Protein AF-C1IS34-F1 (afdb_monomer_lite)

Radius of gyration: 47.12 Å; chains: 1; bounding box: 90×65×128 Å

pLDDT: mean 82.35, std 13.45, range [50.94, 97.5]

Secondary structure (DSSP, 8-state):
-HHHHHHHHHHHHHHHHHHHHHHHHHHHHSS-SSPPPGGG-S---GGGTSPPPPPPPPPPPPPPPPPPPPPPPPPPPPPPPPP---SS--S---PPPPPPPPPPPPPPPPPPPPPPPPPPPPPPPPPPPPPPPPPTTTTT---TTS-GGG-GGG--

Foldseek 3Di:
DVVVVVVVVVVVVVVVVVVVVVVQVCQQPVAAPDRFDPVCPPHPDNVRRDPDPPDDDDDDDDDDDDDDDDDDDDDDDDDDDDDDDDDPDDPDPPDPDDDDDDDDDDDDDDDDDDDDDDDDDDDDDDDDDDDDDWDPCQDPPPDPPTDPVSHPVPPD

Sequence (156 aa):
MAMKLVLACFVLSIACTNAKTLHDTIKRQAGCAAPCPAVCAPACQPICCVPAPPPPPPPPPPPPPPPPPPPPPPPPPPPPQQPLPGNPGPPGRPGPAGPPGPPGPPGPPGPAGPPGQAGPGGPPGQPAPAPAPCPPICPTQCVASCPIYCCPAKKK

InterPro domains:
  IPR008160 Collagen triple helix repeat [PF01391] (85-127)
  IPR037186 Minicollagen I, C-terminal domain [SSF103589] (133-156)

Structure (mmCIF, N/CA/C/O backbone):
data_AF-C1IS34-F1
#
_entry.id   AF-C1IS34-F1
#
loop_
_atom_site.group_PDB
_atom_site.id
_atom_site.type_symbol
_atom_site.label_atom_id
_atom_site.label_alt_id
_atom_site.label_comp_id
_atom_site.label_asym_id
_atom_site.label_entity_id
_atom_site.label_seq_id
_atom_site.pdbx_PDB_ins_code
_atom_site.Cartn_x
_atom_site.Cartn_y
_atom_site.Cartn_z
_atom_site.occupancy
_atom_site.B_iso_or_equiv
_atom_site.auth_seq_id
_atom_site.auth_comp_id
_atom_site.auth_asym_id
_atom_site.auth_atom_id
_atom_site.pdbx_PDB_model_num
ATOM 1 N N . MET A 1 1 ? 43.308 -35.218 -51.237 1.00 72.62 1 MET A N 1
ATOM 2 C CA . MET A 1 1 ? 42.624 -33.906 -51.119 1.00 72.62 1 MET A CA 1
ATOM 3 C C . MET A 1 1 ? 41.252 -33.998 -50.444 1.00 72.62 1 MET A C 1
ATOM 5 O O . MET A 1 1 ? 40.950 -33.118 -49.651 1.00 72.62 1 MET A O 1
ATOM 9 N N . ALA A 1 2 ? 40.472 -35.070 -50.647 1.00 82.00 2 ALA A N 1
ATOM 10 C CA . ALA A 1 2 ? 39.142 -35.245 -50.043 1.00 82.00 2 ALA A CA 1
ATOM 11 C C . ALA A 1 2 ? 39.096 -35.137 -48.499 1.00 82.00 2 ALA A C 1
ATOM 13 O O . ALA A 1 2 ? 38.261 -34.417 -47.968 1.00 82.00 2 ALA A O 1
ATOM 14 N N . MET A 1 3 ? 40.031 -35.754 -47.763 1.00 84.88 3 MET A N 1
ATOM 15 C CA . MET A 1 3 ? 40.024 -35.715 -46.286 1.00 84.88 3 MET A CA 1
ATOM 16 C C . MET A 1 3 ? 40.244 -34.307 -45.698 1.00 84.88 3 MET A C 1
ATOM 18 O O . MET A 1 3 ? 39.663 -33.964 -44.674 1.00 84.88 3 MET A O 1
ATOM 22 N N . LYS A 1 4 ? 41.031 -33.459 -46.375 1.00 88.69 4 LYS A N 1
ATOM 23 C CA . LYS A 1 4 ? 41.244 -32.055 -45.980 1.00 88.69 4 LYS A CA 1
ATOM 24 C C . LYS A 1 4 ? 39.986 -31.208 -46.210 1.00 88.69 4 LYS A C 1
ATOM 26 O O . LYS A 1 4 ? 39.693 -30.336 -45.401 1.00 88.69 4 LYS A O 1
ATOM 31 N N . LEU A 1 5 ? 39.229 -31.502 -47.272 1.00 90.06 5 LEU A N 1
ATOM 32 C CA . LEU A 1 5 ? 37.948 -30.855 -47.566 1.00 90.06 5 LEU A CA 1
ATOM 33 C C . LEU A 1 5 ? 36.889 -31.216 -46.510 1.00 90.06 5 LEU A C 1
ATOM 35 O O . LEU A 1 5 ? 36.211 -30.336 -45.994 1.00 90.06 5 LEU A O 1
ATOM 39 N N . VAL A 1 6 ? 36.805 -32.498 -46.133 1.00 91.94 6 VAL A N 1
ATOM 40 C CA . VAL A 1 6 ? 35.868 -32.977 -45.102 1.00 91.94 6 VAL A CA 1
ATOM 41 C C . VAL A 1 6 ? 36.167 -32.342 -43.742 1.00 91.94 6 VAL A C 1
ATOM 43 O O . VAL A 1 6 ? 35.251 -31.845 -43.088 1.00 91.94 6 VAL A O 1
ATOM 46 N N . LEU A 1 7 ? 37.443 -32.279 -43.341 1.00 92.19 7 LEU A N 1
ATOM 47 C CA . LEU A 1 7 ? 37.847 -31.604 -42.103 1.00 92.19 7 LEU A CA 1
ATOM 48 C C . LEU A 1 7 ? 37.509 -30.105 -42.126 1.00 92.19 7 LEU A C 1
ATOM 50 O O . LEU A 1 7 ? 36.998 -29.587 -41.136 1.00 92.19 7 LEU A O 1
ATOM 54 N N . ALA A 1 8 ? 37.721 -29.419 -43.253 1.00 92.31 8 ALA A N 1
ATOM 55 C CA . ALA A 1 8 ? 37.375 -28.004 -43.388 1.00 92.31 8 ALA A CA 1
ATOM 56 C C . ALA A 1 8 ? 35.859 -27.755 -43.263 1.00 92.31 8 ALA A C 1
ATOM 58 O O . ALA A 1 8 ? 35.443 -26.857 -42.530 1.00 92.31 8 ALA A O 1
ATOM 59 N N . CYS A 1 9 ? 35.024 -28.576 -43.910 1.00 91.00 9 CYS A N 1
ATOM 60 C CA . CYS A 1 9 ? 33.565 -28.486 -43.7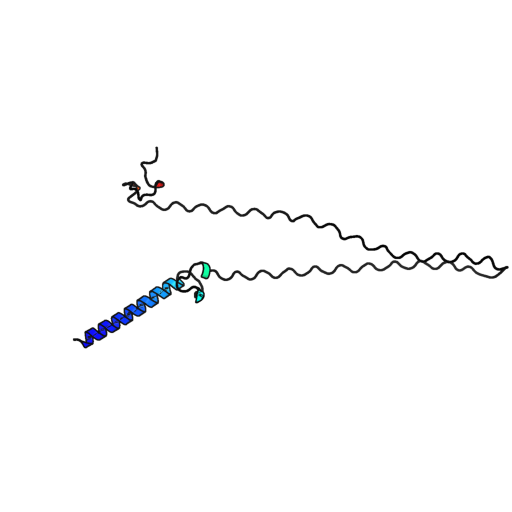92 1.00 91.00 9 CYS A CA 1
ATOM 61 C C . CYS A 1 9 ? 33.077 -28.760 -42.361 1.00 91.00 9 CYS A C 1
ATOM 63 O O . CYS A 1 9 ? 32.152 -28.096 -41.882 1.00 91.00 9 CYS A O 1
ATOM 65 N N . PHE A 1 10 ? 33.705 -29.710 -41.664 1.00 92.00 10 PHE A N 1
ATOM 66 C CA . PHE A 1 10 ? 33.347 -30.047 -40.288 1.00 92.00 10 PHE A CA 1
ATOM 67 C C . PHE A 1 10 ? 33.693 -28.912 -39.314 1.00 92.00 10 PHE A C 1
ATOM 69 O O . PHE A 1 10 ? 32.844 -28.495 -38.526 1.00 92.00 10 PHE A O 1
ATOM 76 N N . VAL A 1 11 ? 34.895 -28.335 -39.430 1.00 92.56 11 VAL A N 1
ATOM 77 C CA . VAL A 1 11 ? 35.315 -27.172 -38.628 1.00 92.56 11 VAL A CA 1
ATOM 78 C C . VAL A 1 11 ? 34.416 -25.961 -38.895 1.00 92.56 11 VAL A C 1
ATOM 80 O O . VAL A 1 11 ? 33.993 -25.297 -37.948 1.00 92.56 11 VAL A O 1
ATOM 83 N N . LEU A 1 12 ? 34.049 -25.708 -40.157 1.00 90.44 12 LEU A N 1
ATOM 84 C CA . LEU A 1 12 ? 33.131 -24.624 -40.517 1.00 90.44 12 LEU A CA 1
ATOM 85 C C . LEU A 1 12 ? 31.734 -24.826 -39.908 1.00 90.44 12 LEU A C 1
ATOM 87 O O . LEU A 1 12 ? 31.153 -23.886 -39.372 1.00 90.44 12 LEU A O 1
ATOM 91 N N . SER A 1 13 ? 31.219 -26.056 -39.916 1.00 86.62 13 SER A N 1
ATOM 92 C CA . SER A 1 13 ? 29.909 -26.380 -39.333 1.00 86.62 13 SER A CA 1
ATOM 93 C C . SER A 1 13 ? 29.891 -26.195 -37.812 1.00 86.62 13 SER A C 1
ATOM 95 O O . SER A 1 13 ? 28.940 -25.632 -37.259 1.00 86.62 13 SER A O 1
ATOM 97 N N . ILE A 1 14 ? 30.965 -26.603 -37.127 1.00 86.81 14 ILE A N 1
ATOM 98 C CA . ILE A 1 14 ? 31.137 -26.366 -35.687 1.00 86.81 14 ILE A CA 1
ATOM 99 C C . ILE A 1 14 ? 31.201 -24.861 -35.395 1.00 86.81 14 ILE A C 1
ATOM 101 O O . ILE A 1 14 ? 30.525 -24.382 -34.482 1.00 86.81 14 ILE A O 1
ATOM 105 N N . ALA A 1 15 ? 31.955 -24.093 -36.184 1.00 84.50 15 ALA A N 1
ATOM 106 C CA . ALA A 1 15 ? 32.043 -22.642 -36.026 1.00 84.50 15 ALA A CA 1
ATOM 107 C C . ALA A 1 15 ? 30.678 -21.953 -36.225 1.00 84.50 15 ALA A C 1
ATOM 109 O O . ALA A 1 15 ? 30.281 -21.125 -35.403 1.00 84.50 15 ALA A O 1
ATOM 110 N N . CYS A 1 16 ? 29.915 -22.344 -37.252 1.00 82.69 16 CYS A N 1
ATOM 111 C CA . CYS A 1 16 ? 28.570 -21.818 -37.505 1.00 82.69 16 CYS A CA 1
ATOM 112 C C . CYS A 1 16 ? 27.581 -22.146 -36.377 1.00 82.69 16 CYS A C 1
ATOM 114 O O . CYS A 1 16 ? 26.754 -21.304 -36.021 1.00 82.69 16 CYS A O 1
ATOM 116 N N . THR A 1 17 ? 27.680 -23.340 -35.787 1.00 80.12 17 THR A N 1
ATOM 117 C CA . THR A 1 17 ? 26.815 -23.757 -34.672 1.00 80.12 17 THR A CA 1
ATOM 118 C C . THR A 1 17 ? 27.101 -22.926 -33.418 1.00 80.12 17 THR A C 1
ATOM 120 O O . THR A 1 17 ? 26.178 -22.377 -32.817 1.00 80.12 17 THR A O 1
ATOM 123 N N . ASN A 1 18 ? 28.379 -22.734 -33.074 1.00 76.69 18 ASN A N 1
ATOM 124 C CA . ASN A 1 18 ? 28.784 -21.907 -31.932 1.00 76.69 18 ASN A CA 1
ATOM 125 C C . ASN A 1 18 ? 28.403 -20.427 -32.109 1.00 76.69 18 ASN A C 1
ATOM 127 O O . ASN A 1 18 ? 27.917 -19.798 -31.168 1.00 76.69 18 ASN A O 1
ATOM 131 N N . ALA A 1 19 ? 28.554 -19.881 -33.320 1.00 72.94 19 ALA A N 1
ATOM 132 C CA . ALA A 1 19 ? 28.168 -18.504 -33.619 1.00 72.94 19 ALA A CA 1
ATOM 133 C C . ALA A 1 19 ? 26.656 -18.274 -33.454 1.00 72.94 19 ALA A C 1
ATOM 135 O O . ALA A 1 19 ? 26.244 -17.245 -32.917 1.00 72.94 19 ALA A O 1
ATOM 136 N N . LYS A 1 20 ? 25.824 -19.240 -33.865 1.00 71.19 20 LYS A N 1
ATOM 137 C CA . LYS A 1 20 ? 24.362 -19.153 -33.733 1.00 71.19 20 LYS A CA 1
ATOM 138 C C . LYS A 1 20 ? 23.918 -19.228 -32.267 1.00 71.19 20 LYS A C 1
ATOM 140 O O . LYS A 1 20 ? 23.054 -18.454 -31.863 1.00 71.19 20 LYS A O 1
ATOM 145 N N . THR A 1 21 ? 24.566 -20.079 -31.470 1.00 65.88 21 THR A N 1
ATOM 146 C CA . THR A 1 21 ? 24.337 -20.184 -30.019 1.00 65.88 21 THR A CA 1
ATOM 147 C C . THR A 1 21 ? 24.717 -18.900 -29.280 1.00 65.88 21 THR A C 1
ATOM 149 O O . THR A 1 21 ? 23.956 -18.429 -28.439 1.00 65.88 21 THR A O 1
ATOM 152 N N . LEU A 1 22 ? 25.860 -18.286 -29.609 1.00 61.69 22 LEU A N 1
ATOM 153 C CA . LEU A 1 22 ? 26.299 -17.052 -28.950 1.00 61.69 22 LEU A CA 1
ATOM 154 C C . LEU A 1 22 ? 25.374 -15.867 -29.275 1.00 61.69 22 LEU A C 1
ATOM 156 O O . LEU A 1 22 ? 25.057 -15.070 -28.394 1.00 61.69 22 LEU A O 1
ATOM 160 N N . HIS A 1 23 ? 24.895 -15.778 -30.520 1.00 62.94 23 HIS A N 1
ATOM 161 C CA . HIS A 1 23 ? 23.964 -14.727 -30.942 1.00 62.94 23 HIS A CA 1
ATOM 162 C C . HIS A 1 23 ? 22.601 -14.827 -30.237 1.00 62.94 23 HIS A C 1
ATOM 164 O O . HIS A 1 23 ? 22.001 -13.804 -29.903 1.00 62.94 23 HIS A O 1
ATOM 170 N N . ASP A 1 24 ? 22.122 -16.050 -29.991 1.00 61.09 24 ASP A N 1
ATOM 171 C CA . ASP A 1 24 ? 20.872 -16.293 -29.265 1.00 61.09 24 ASP A CA 1
ATOM 172 C C . ASP A 1 24 ? 21.016 -15.941 -27.774 1.00 61.09 24 ASP A C 1
ATOM 174 O O . ASP A 1 24 ? 20.160 -15.265 -27.204 1.00 61.09 24 ASP A O 1
ATOM 178 N N . THR A 1 25 ? 22.152 -16.291 -27.163 1.00 57.97 25 THR A N 1
ATOM 179 C CA . THR A 1 25 ? 22.455 -15.976 -25.756 1.00 57.97 25 THR A CA 1
ATOM 180 C C . THR A 1 25 ? 22.629 -14.472 -25.510 1.00 57.97 25 THR A C 1
ATOM 182 O O . THR A 1 25 ? 22.085 -13.945 -24.541 1.00 57.97 25 THR A O 1
ATOM 185 N N . ILE A 1 26 ? 23.301 -13.738 -26.407 1.00 60.19 26 ILE A N 1
ATOM 186 C CA . ILE A 1 26 ? 23.492 -12.282 -26.257 1.00 60.19 26 ILE A CA 1
ATOM 187 C C . ILE A 1 26 ? 22.156 -11.524 -26.363 1.00 60.19 26 ILE A C 1
ATOM 189 O O . ILE A 1 26 ? 21.923 -10.593 -25.591 1.00 60.19 26 ILE A O 1
ATOM 193 N N . LYS A 1 27 ? 21.226 -11.948 -27.237 1.00 56.94 27 LYS A N 1
ATOM 194 C CA . LYS A 1 27 ? 19.870 -11.362 -27.288 1.00 56.94 27 LYS A CA 1
ATOM 195 C C . LYS A 1 27 ? 19.070 -11.588 -26.004 1.00 56.94 27 LYS A C 1
ATOM 197 O O . LYS A 1 27 ? 18.274 -10.728 -25.640 1.00 56.94 27 LYS A O 1
ATOM 202 N N . ARG A 1 28 ? 19.283 -12.712 -25.313 1.00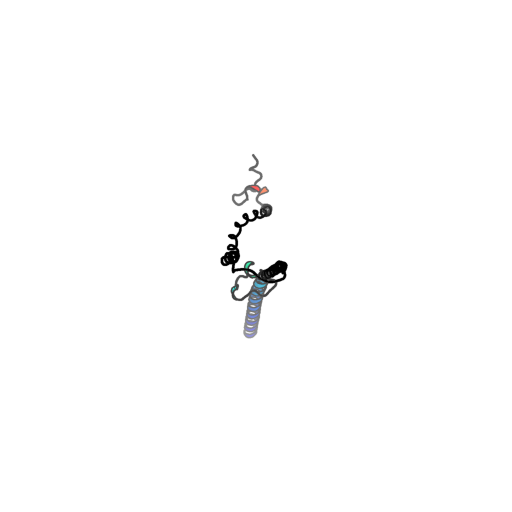 53.81 28 ARG A N 1
ATOM 203 C CA . ARG A 1 28 ? 18.591 -13.030 -24.050 1.00 53.81 28 ARG A CA 1
ATOM 204 C C . ARG A 1 28 ? 19.050 -12.157 -22.878 1.00 53.81 28 ARG A C 1
ATOM 206 O O . ARG A 1 28 ? 18.270 -11.949 -21.957 1.00 53.81 28 ARG A O 1
ATOM 213 N N . GLN A 1 29 ? 20.285 -11.648 -22.905 1.00 52.88 29 GLN A N 1
ATOM 214 C CA . GLN A 1 29 ? 20.890 -10.905 -21.787 1.00 52.88 29 GLN A CA 1
ATOM 215 C C . GLN A 1 29 ? 21.004 -9.393 -21.996 1.00 52.88 29 GLN A C 1
ATOM 217 O O . GLN A 1 29 ? 21.364 -8.690 -21.058 1.00 52.88 29 GLN A O 1
ATOM 222 N N . ALA A 1 30 ? 20.651 -8.860 -23.167 1.00 56.25 30 ALA A N 1
ATOM 223 C CA . ALA A 1 30 ? 20.794 -7.433 -23.469 1.00 56.25 30 ALA A CA 1
ATOM 224 C C . ALA A 1 30 ? 19.869 -6.485 -22.660 1.00 56.25 30 ALA A C 1
ATOM 226 O O . ALA A 1 30 ? 19.857 -5.290 -22.939 1.00 56.25 30 ALA A O 1
ATOM 227 N N . GLY A 1 31 ? 19.104 -6.971 -21.668 1.00 61.28 31 GLY A N 1
ATOM 228 C CA . GLY A 1 31 ? 18.160 -6.130 -20.918 1.00 61.28 31 GLY A CA 1
ATOM 229 C C . GLY A 1 31 ? 17.774 -6.538 -19.490 1.00 61.28 31 GLY A C 1
ATOM 230 O O . GLY A 1 31 ? 17.090 -5.752 -18.841 1.00 61.28 31 GLY A O 1
ATOM 231 N N . CYS A 1 32 ? 18.188 -7.698 -18.962 1.00 61.62 32 CYS A N 1
ATOM 232 C CA . CYS A 1 32 ? 17.846 -8.113 -17.590 1.00 61.62 32 CYS A CA 1
ATOM 233 C C . CYS A 1 32 ? 19.109 -8.262 -16.716 1.00 61.62 32 CYS A C 1
ATOM 235 O O . CYS A 1 32 ? 20.107 -8.824 -17.160 1.00 61.62 32 CYS A O 1
ATOM 237 N N . ALA A 1 33 ? 19.043 -7.844 -15.445 1.00 64.12 33 ALA A N 1
ATOM 238 C CA . ALA A 1 33 ? 20.107 -8.075 -14.456 1.00 64.12 33 ALA A CA 1
ATOM 239 C C . ALA A 1 33 ? 20.177 -9.537 -13.952 1.00 64.12 33 ALA A C 1
ATOM 241 O O . ALA A 1 33 ? 21.168 -9.933 -13.343 1.00 64.12 33 ALA A O 1
ATOM 242 N N . ALA A 1 34 ? 19.138 -10.339 -14.210 1.00 66.75 34 ALA A N 1
ATOM 243 C CA . ALA A 1 34 ? 19.020 -11.745 -13.821 1.00 66.75 34 ALA A CA 1
ATOM 244 C C . ALA A 1 34 ? 18.724 -12.639 -15.044 1.00 66.75 34 ALA A C 1
ATOM 246 O O . ALA A 1 34 ? 18.149 -12.152 -16.025 1.00 66.75 34 ALA A O 1
ATOM 247 N N . PRO A 1 35 ? 19.088 -13.940 -15.013 1.00 66.69 35 PRO A N 1
ATOM 248 C CA . PRO A 1 35 ? 18.716 -14.886 -16.060 1.00 66.69 35 PRO A CA 1
ATOM 249 C C . PRO A 1 35 ? 17.191 -14.984 -16.176 1.00 66.69 35 PRO A C 1
ATOM 251 O O . PRO A 1 35 ? 16.480 -15.200 -15.198 1.00 66.69 35 PRO A O 1
ATOM 254 N N . CYS A 1 36 ? 16.700 -14.802 -17.396 1.00 71.38 36 CYS A N 1
ATOM 255 C CA . CYS A 1 36 ? 15.281 -14.776 -17.724 1.00 71.38 36 CYS A CA 1
ATOM 256 C C . CYS A 1 36 ? 14.635 -16.151 -17.434 1.00 71.38 36 CYS A C 1
ATOM 258 O O . CYS A 1 36 ? 15.208 -17.179 -17.816 1.00 71.38 36 CYS A O 1
ATOM 260 N N . PRO A 1 37 ? 13.469 -16.212 -16.764 1.00 73.12 37 PRO A N 1
ATOM 261 C CA . PRO A 1 37 ? 12.837 -17.482 -16.422 1.00 73.12 37 PRO A CA 1
ATOM 262 C C . PRO A 1 37 ? 12.382 -18.228 -17.686 1.00 73.12 37 PRO A C 1
ATOM 264 O O . PRO A 1 37 ? 12.004 -17.611 -18.682 1.00 73.12 37 PRO A O 1
ATOM 267 N N . ALA A 1 38 ? 12.376 -19.567 -17.641 1.00 72.12 38 ALA A N 1
ATOM 268 C CA . ALA A 1 38 ? 12.067 -20.420 -18.799 1.00 72.12 38 ALA A CA 1
ATOM 269 C C . ALA A 1 38 ? 10.687 -20.140 -19.427 1.00 72.12 38 ALA A C 1
ATOM 271 O O . ALA A 1 38 ? 10.504 -20.350 -20.623 1.00 72.12 38 ALA A O 1
ATOM 272 N N . VAL A 1 39 ? 9.748 -19.601 -18.642 1.00 77.25 39 VAL A N 1
ATOM 273 C CA . VAL A 1 39 ? 8.411 -19.185 -19.098 1.00 77.25 39 VAL A CA 1
ATOM 274 C C . VAL A 1 39 ? 8.433 -18.012 -20.088 1.00 77.25 39 VAL A C 1
ATOM 276 O O . VAL A 1 39 ? 7.463 -17.821 -20.810 1.00 77.25 39 VAL A O 1
ATOM 279 N N . CYS A 1 40 ? 9.523 -17.237 -20.141 1.00 71.75 40 CYS A N 1
ATOM 280 C CA . CYS A 1 40 ? 9.664 -16.056 -21.001 1.00 71.75 40 CYS A CA 1
ATOM 281 C C . CYS A 1 40 ? 10.568 -16.289 -22.231 1.00 71.75 40 CYS A C 1
ATOM 283 O O . CYS A 1 40 ? 10.838 -15.353 -22.986 1.00 71.75 40 CYS A O 1
ATOM 285 N N . ALA A 1 41 ? 11.050 -17.514 -22.472 1.00 67.38 41 ALA A N 1
ATOM 286 C CA . ALA A 1 41 ? 11.748 -17.844 -23.717 1.00 67.38 41 ALA A CA 1
ATOM 287 C C . ALA A 1 41 ? 10.737 -17.946 -24.883 1.00 67.38 41 ALA A C 1
ATOM 289 O O . ALA A 1 41 ? 9.647 -18.476 -24.673 1.00 67.38 41 ALA A O 1
ATOM 290 N N . PRO A 1 42 ? 11.050 -17.490 -26.117 1.00 64.94 42 PRO A N 1
ATOM 291 C CA . PRO A 1 42 ? 12.358 -17.067 -26.639 1.00 64.94 42 PRO A CA 1
ATOM 292 C C . PRO A 1 42 ? 12.596 -15.542 -26.694 1.00 64.94 42 PRO A C 1
ATOM 294 O O . PRO A 1 42 ? 13.685 -15.118 -27.074 1.00 64.94 42 PRO A O 1
ATOM 297 N N . ALA A 1 43 ? 11.614 -14.711 -26.337 1.00 65.12 43 ALA A N 1
ATOM 298 C CA . ALA A 1 43 ? 11.734 -13.253 -26.375 1.00 65.12 43 ALA A CA 1
ATOM 299 C C . ALA A 1 43 ? 11.587 -12.676 -24.962 1.00 65.12 43 ALA A C 1
ATOM 301 O O . ALA A 1 43 ? 10.470 -12.467 -24.491 1.00 65.12 43 ALA A O 1
ATOM 302 N N . CYS A 1 44 ? 12.711 -12.392 -24.297 1.00 70.12 44 CYS A N 1
ATOM 303 C CA . CYS A 1 44 ? 12.715 -11.702 -23.006 1.00 70.12 44 CYS A CA 1
ATOM 304 C C . CYS A 1 44 ? 12.276 -10.250 -23.197 1.00 70.12 44 CYS A C 1
ATOM 306 O O . CYS A 1 44 ? 13.075 -9.355 -23.461 1.00 70.12 44 CYS A O 1
ATOM 308 N N . GLN A 1 45 ? 10.966 -10.047 -23.117 1.00 67.25 45 GLN A N 1
ATOM 309 C CA . GLN A 1 45 ? 10.339 -8.737 -23.098 1.00 67.25 45 GLN A CA 1
ATOM 310 C C . GLN A 1 45 ? 10.663 -8.030 -21.770 1.00 67.25 45 GLN A C 1
ATOM 312 O O . GLN A 1 45 ? 10.827 -8.701 -20.746 1.00 67.25 45 GLN A O 1
ATOM 317 N N . PRO A 1 46 ? 10.694 -6.685 -21.743 1.00 65.56 46 PRO A N 1
ATOM 318 C CA . PRO A 1 46 ? 11.015 -5.911 -20.541 1.00 65.56 46 PRO A CA 1
ATOM 319 C C . PRO A 1 46 ? 10.106 -6.234 -19.344 1.00 65.56 46 PRO A C 1
ATOM 321 O O . PRO A 1 46 ? 10.539 -6.115 -18.203 1.00 65.56 46 PRO A O 1
ATOM 324 N N . ILE A 1 47 ? 8.887 -6.731 -19.591 1.00 69.38 47 ILE A N 1
ATOM 325 C CA . ILE A 1 47 ? 7.937 -7.186 -18.563 1.00 69.38 47 ILE A CA 1
ATOM 326 C C . ILE A 1 47 ? 8.491 -8.328 -17.685 1.00 69.38 47 ILE A C 1
ATOM 328 O O . ILE A 1 47 ? 8.155 -8.404 -16.510 1.00 69.38 47 ILE A O 1
ATOM 332 N N . CYS A 1 48 ? 9.362 -9.191 -18.226 1.00 71.00 48 CYS A N 1
ATOM 333 C CA . CYS A 1 48 ? 9.976 -10.299 -17.485 1.00 71.00 48 CYS A CA 1
ATOM 334 C C . CYS A 1 48 ? 11.291 -9.900 -16.788 1.00 71.00 48 CYS A C 1
ATOM 336 O O . CYS A 1 48 ? 11.825 -10.693 -16.017 1.00 71.00 48 CYS A O 1
ATOM 338 N N . CYS A 1 49 ? 11.830 -8.704 -17.066 1.00 70.06 49 CYS A N 1
ATOM 339 C CA . CYS A 1 49 ?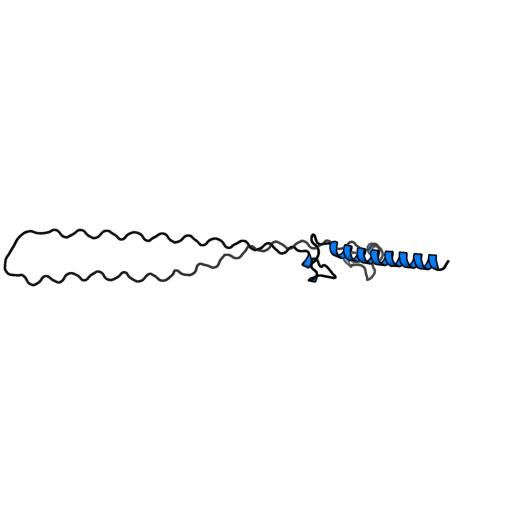 13.064 -8.199 -16.451 1.00 70.06 49 CYS A CA 1
ATOM 340 C C . CYS A 1 49 ? 12.816 -7.379 -15.175 1.00 70.06 49 CYS A C 1
ATOM 342 O O . CYS A 1 49 ? 13.780 -7.051 -14.483 1.00 70.06 49 CYS A O 1
ATOM 344 N N . VAL A 1 50 ? 11.568 -6.998 -14.876 1.00 68.00 50 VAL A N 1
ATOM 345 C CA . VAL A 1 50 ? 11.254 -6.214 -13.675 1.00 68.00 50 VAL A CA 1
ATOM 346 C C . VAL A 1 50 ? 11.311 -7.154 -12.464 1.00 68.00 50 VAL A C 1
ATOM 348 O O . VAL A 1 50 ? 10.574 -8.143 -12.445 1.00 68.00 50 VAL A O 1
ATOM 351 N N . PRO A 1 51 ? 12.176 -6.893 -11.464 1.00 67.56 51 PRO A N 1
ATOM 352 C CA . PRO A 1 51 ? 12.163 -7.640 -10.212 1.00 67.56 51 PRO A CA 1
ATOM 353 C C . PRO A 1 51 ? 10.750 -7.647 -9.633 1.00 67.56 51 PRO A C 1
ATOM 355 O O . PRO A 1 51 ? 10.047 -6.638 -9.730 1.00 67.56 51 PRO A O 1
ATOM 358 N N . ALA A 1 52 ? 10.331 -8.762 -9.028 1.00 67.69 52 ALA A N 1
ATOM 359 C CA . ALA A 1 52 ? 9.061 -8.787 -8.312 1.00 67.69 52 ALA A CA 1
ATOM 360 C C . ALA A 1 52 ? 9.011 -7.583 -7.349 1.00 67.69 52 ALA A C 1
ATOM 362 O O . ALA A 1 52 ? 10.015 -7.320 -6.673 1.00 67.69 52 ALA A O 1
ATOM 363 N N . PRO A 1 53 ? 7.901 -6.821 -7.312 1.00 74.12 53 PRO A N 1
ATOM 364 C CA . PRO A 1 53 ? 7.793 -5.695 -6.400 1.00 74.12 53 PRO A CA 1
ATOM 365 C C . PRO A 1 53 ? 8.035 -6.184 -4.964 1.00 74.12 53 PRO A C 1
ATOM 367 O O . PRO A 1 53 ? 7.668 -7.321 -4.641 1.00 74.12 53 PRO A O 1
ATOM 370 N N . PRO A 1 54 ? 8.664 -5.366 -4.101 1.00 82.31 54 PRO A N 1
ATOM 371 C CA . PRO A 1 54 ? 8.869 -5.747 -2.712 1.00 82.31 54 PRO A CA 1
ATOM 372 C C . PRO A 1 54 ? 7.518 -6.086 -2.061 1.00 82.31 54 PRO A C 1
ATOM 374 O O . PRO A 1 54 ? 6.498 -5.487 -2.426 1.00 82.31 54 PRO A O 1
ATOM 377 N N . PRO A 1 55 ? 7.484 -7.037 -1.109 1.00 88.75 55 PRO A N 1
ATOM 378 C CA . PRO A 1 55 ? 6.258 -7.337 -0.385 1.00 88.75 55 PRO A CA 1
ATOM 379 C C . PRO A 1 55 ? 5.726 -6.062 0.292 1.00 88.75 55 PRO A C 1
ATOM 381 O O . PRO A 1 55 ? 6.524 -5.214 0.709 1.00 88.75 55 PRO A O 1
ATOM 384 N N . PRO A 1 56 ? 4.395 -5.901 0.406 1.00 91.75 56 PRO A N 1
ATOM 385 C CA . PRO A 1 56 ? 3.824 -4.766 1.116 1.00 91.75 56 PRO A CA 1
ATOM 386 C C . PRO A 1 56 ? 4.319 -4.743 2.573 1.00 91.75 56 PRO A C 1
ATOM 388 O O . PRO A 1 56 ? 4.593 -5.807 3.142 1.00 91.75 56 PRO A O 1
ATOM 391 N N . PRO A 1 57 ? 4.434 -3.555 3.197 1.00 92.94 57 PRO A N 1
ATOM 392 C CA . PRO A 1 57 ? 4.795 -3.465 4.605 1.00 92.94 57 PRO A CA 1
ATOM 393 C C . PRO A 1 57 ? 3.763 -4.209 5.471 1.00 92.94 57 PRO A C 1
ATOM 395 O O . PRO A 1 57 ? 2.585 -4.277 5.100 1.00 92.94 57 PRO A O 1
ATOM 398 N N . PRO A 1 58 ? 4.175 -4.763 6.627 1.00 93.94 58 PRO A N 1
ATOM 399 C CA . PRO A 1 58 ? 3.240 -5.393 7.548 1.00 93.94 58 PRO A CA 1
ATOM 400 C C . PRO A 1 58 ? 2.186 -4.379 8.028 1.00 93.94 58 PRO A C 1
ATOM 402 O O . PRO A 1 58 ? 2.478 -3.180 8.110 1.00 93.94 58 PRO A O 1
ATOM 405 N N . PRO A 1 59 ? 0.962 -4.835 8.355 1.00 94.31 59 PRO A N 1
ATOM 406 C CA . PRO A 1 59 ? -0.063 -3.958 8.905 1.00 94.31 59 PRO A CA 1
ATOM 407 C C . PRO A 1 59 ? 0.408 -3.331 10.230 1.00 94.31 59 PRO A C 1
ATOM 409 O O . PRO A 1 59 ? 1.195 -3.949 10.956 1.00 94.31 59 PRO A O 1
ATOM 412 N N . PRO A 1 60 ? -0.065 -2.116 10.568 1.00 94.31 60 PRO A N 1
ATOM 413 C CA . PRO A 1 60 ? 0.254 -1.495 11.847 1.00 94.31 60 PRO A CA 1
ATOM 414 C C . PRO A 1 60 ? -0.252 -2.361 13.015 1.00 94.31 60 PRO A C 1
ATOM 416 O O . PRO A 1 60 ? -1.254 -3.070 12.865 1.00 94.31 60 PRO A O 1
ATOM 419 N N . PRO A 1 61 ? 0.412 -2.310 14.185 1.00 94.50 61 PRO A N 1
ATOM 420 C CA . PRO A 1 61 ? -0.049 -3.029 15.366 1.00 94.50 61 PRO A CA 1
ATOM 421 C C . PRO A 1 61 ? -1.446 -2.544 15.790 1.00 94.50 61 PRO A C 1
ATOM 423 O O . PRO A 1 61 ? -1.792 -1.380 15.558 1.00 94.50 61 PRO A O 1
ATOM 426 N N . PRO A 1 62 ? -2.257 -3.413 16.422 1.00 94.50 62 PRO A N 1
ATOM 427 C CA . PRO A 1 62 ? -3.558 -3.014 16.941 1.00 94.50 62 PRO A CA 1
ATOM 428 C C . PRO A 1 62 ? -3.407 -1.907 18.000 1.00 94.50 62 PRO A C 1
ATOM 430 O O . PRO A 1 62 ? -2.384 -1.853 18.692 1.00 94.50 62 PRO A O 1
ATOM 433 N N . PRO A 1 63 ? -4.414 -1.027 18.151 1.00 94.31 63 PRO A N 1
ATOM 434 C CA . PRO A 1 63 ? -4.396 -0.009 19.193 1.00 94.31 63 PRO A CA 1
ATOM 435 C C . PRO A 1 63 ? -4.341 -0.657 20.588 1.00 94.31 63 PRO A C 1
ATOM 437 O O . PRO A 1 63 ? -4.848 -1.770 20.769 1.00 94.31 63 PRO A O 1
ATOM 440 N N . PRO A 1 64 ? -3.745 0.023 21.585 1.00 94.06 64 PRO A N 1
ATOM 441 C CA . PRO A 1 64 ? -3.733 -0.474 22.953 1.00 94.06 64 PRO A CA 1
ATOM 442 C C . PRO A 1 64 ? -5.167 -0.629 23.487 1.00 94.06 64 PRO A C 1
ATOM 444 O O . PRO A 1 64 ? -6.063 0.116 23.074 1.00 94.06 64 PRO A O 1
ATOM 447 N N . PRO A 1 65 ? -5.402 -1.580 24.410 1.00 94.31 65 PRO A N 1
ATOM 448 C CA . PRO A 1 65 ? -6.708 -1.741 25.032 1.00 94.31 65 PRO A CA 1
ATOM 449 C C . PRO A 1 65 ? -7.110 -0.466 25.794 1.00 94.31 65 PRO A C 1
ATOM 451 O O . PRO A 1 65 ? -6.239 0.259 26.287 1.00 94.31 65 PRO A O 1
ATOM 454 N N . PRO A 1 66 ? -8.420 -0.183 25.910 1.00 93.94 66 PRO A N 1
ATOM 455 C CA . PRO A 1 66 ? -8.898 0.953 26.687 1.00 93.94 66 PRO A CA 1
ATOM 456 C C . PRO A 1 66 ? -8.492 0.816 28.165 1.00 93.94 66 PRO A C 1
ATOM 458 O O . PRO A 1 66 ? -8.346 -0.306 28.664 1.00 93.94 66 PRO A O 1
ATOM 461 N N . PRO A 1 67 ? -8.322 1.941 28.883 1.00 93.69 67 PRO A N 1
ATOM 462 C CA . PRO A 1 67 ? -8.029 1.908 30.309 1.00 93.69 67 PRO A CA 1
ATOM 463 C C . PRO A 1 67 ? -9.171 1.232 31.088 1.00 93.69 67 PRO A C 1
ATOM 465 O O . PRO A 1 67 ? -10.330 1.288 30.659 1.00 93.69 67 PRO A O 1
ATOM 468 N N . PRO A 1 68 ? -8.870 0.604 32.239 1.00 93.75 68 PRO A N 1
ATOM 469 C CA . PRO A 1 68 ? -9.894 0.011 33.087 1.00 93.75 68 PRO A CA 1
ATOM 470 C C . PRO A 1 68 ? -10.876 1.080 33.600 1.00 93.75 68 PRO A C 1
ATOM 472 O O . PRO A 1 68 ? -10.494 2.245 33.758 1.00 93.75 68 PRO A O 1
ATOM 475 N N . PRO A 1 69 ? -12.137 0.703 33.880 1.00 93.44 69 PRO A N 1
ATOM 476 C CA . PRO A 1 69 ? -13.114 1.622 34.447 1.00 93.44 69 PRO A CA 1
ATOM 477 C C . PRO A 1 69 ? -12.676 2.112 35.840 1.00 93.44 69 PRO A C 1
ATOM 479 O O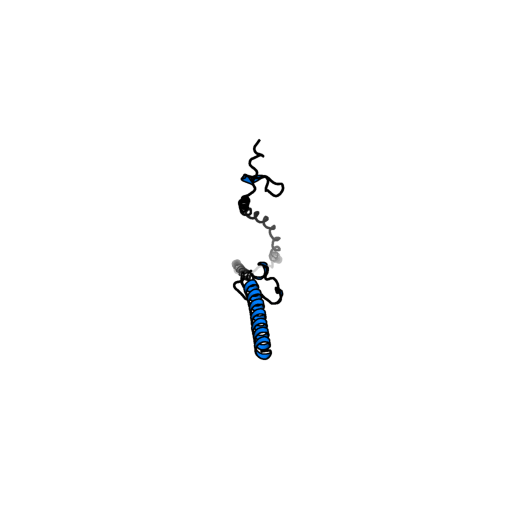 . PRO A 1 69 ? -11.957 1.399 36.548 1.00 93.44 69 PRO A O 1
ATOM 482 N N . PRO A 1 70 ? -13.115 3.314 36.259 1.00 93.00 70 PRO A N 1
ATOM 483 C CA . PRO A 1 70 ? -12.828 3.825 37.594 1.00 93.00 70 PRO A CA 1
ATOM 484 C C . PRO A 1 70 ? -13.464 2.937 38.680 1.00 93.00 70 PRO A C 1
ATOM 486 O O . PRO A 1 70 ? -14.492 2.297 38.432 1.00 93.00 70 PRO A O 1
ATOM 489 N N . PRO A 1 71 ? -12.883 2.900 39.894 1.00 93.06 71 PRO A N 1
ATOM 490 C CA . PRO A 1 71 ? -13.450 2.147 41.006 1.00 93.06 71 PRO A CA 1
ATOM 491 C C . PRO A 1 71 ? -14.826 2.704 41.417 1.00 93.06 71 PRO A C 1
ATOM 493 O O . PRO A 1 71 ? -15.085 3.900 41.246 1.00 93.06 71 PRO A O 1
ATOM 496 N N . PRO A 1 72 ? -15.713 1.861 41.979 1.00 93.06 72 PRO A N 1
ATOM 497 C CA . PRO A 1 72 ? -17.011 2.307 42.469 1.00 93.06 72 PRO A CA 1
ATOM 498 C C . PRO A 1 72 ? -16.862 3.292 43.644 1.00 93.06 72 PRO A C 1
ATOM 500 O O . PRO A 1 72 ? -15.874 3.228 44.383 1.00 93.06 72 PRO A O 1
ATOM 503 N N . PRO A 1 73 ? -17.842 4.192 43.848 1.00 91.75 73 PRO A N 1
ATOM 504 C CA . PRO A 1 73 ? -17.835 5.113 44.979 1.00 91.75 73 PRO A CA 1
ATOM 505 C C . PRO A 1 73 ? -17.944 4.359 46.318 1.00 91.75 73 PRO A C 1
ATOM 507 O O . PRO A 1 73 ? -18.528 3.271 46.368 1.00 91.75 73 PRO A O 1
ATOM 510 N N . PRO A 1 74 ? -17.408 4.927 47.415 1.00 91.81 74 PRO A N 1
ATO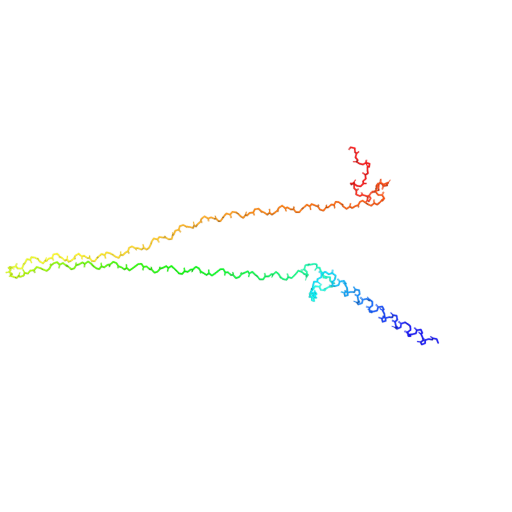M 511 C CA . PRO A 1 74 ? -17.508 4.317 48.735 1.00 91.81 74 PRO A CA 1
ATOM 512 C C . PRO A 1 74 ? -18.971 4.238 49.206 1.00 91.81 74 PRO A C 1
ATOM 514 O O . PRO A 1 74 ? -19.785 5.093 48.841 1.00 91.81 74 PRO A O 1
ATOM 517 N N . PRO A 1 75 ? -19.320 3.232 50.028 1.00 91.00 75 PRO A N 1
ATOM 518 C CA . PRO A 1 75 ? -20.663 3.105 50.575 1.00 91.00 75 PRO A CA 1
ATOM 519 C C . PRO A 1 75 ? -21.007 4.288 51.499 1.00 91.00 75 PRO A C 1
ATOM 521 O O . PRO A 1 75 ? -20.112 4.874 52.118 1.00 91.00 75 PRO A O 1
ATOM 524 N N . PRO A 1 76 ? -22.301 4.639 51.622 1.00 89.00 76 PRO A N 1
ATOM 525 C CA . PRO A 1 76 ? -22.740 5.705 52.512 1.00 89.00 76 PRO A CA 1
ATOM 526 C C . PRO A 1 76 ? -22.470 5.356 53.987 1.00 89.00 76 PRO A C 1
ATOM 528 O O . PRO A 1 76 ? -22.472 4.176 54.354 1.00 89.00 76 PRO A O 1
ATOM 531 N N . PRO A 1 77 ? -22.261 6.368 54.851 1.00 86.25 77 PRO A N 1
ATOM 532 C CA . PRO A 1 77 ? -22.021 6.146 56.269 1.00 86.25 77 PRO A CA 1
ATOM 533 C C . PRO A 1 77 ? -23.252 5.528 56.954 1.00 86.25 77 PRO A C 1
ATOM 535 O O . PRO A 1 77 ? -24.390 5.831 56.578 1.00 86.25 77 PRO A O 1
ATOM 538 N N . PRO A 1 78 ? -23.044 4.675 57.973 1.00 83.38 78 PRO A N 1
ATOM 539 C CA . PRO A 1 78 ? -24.139 4.076 58.716 1.00 83.38 78 PRO A CA 1
ATOM 540 C C . PRO A 1 78 ? -24.936 5.146 59.482 1.00 83.38 78 PRO A C 1
ATOM 542 O O . PRO A 1 78 ? -24.366 6.143 59.937 1.00 83.38 78 PRO A O 1
ATOM 545 N N . PRO A 1 79 ? -26.255 4.948 59.650 1.00 81.50 79 PRO A N 1
ATOM 546 C CA . PRO A 1 79 ? -27.093 5.880 60.390 1.00 81.50 79 PRO A CA 1
ATOM 547 C C . PRO A 1 79 ? -26.691 5.953 61.878 1.00 81.50 79 PRO A C 1
ATOM 549 O O . PRO A 1 79 ? -26.227 4.954 62.439 1.00 81.50 79 PRO A O 1
ATOM 552 N N . PRO A 1 80 ? -26.903 7.104 62.548 1.00 77.44 80 PRO A N 1
ATOM 553 C CA . PRO A 1 80 ? -26.620 7.255 63.974 1.00 77.44 80 PRO A CA 1
ATOM 554 C C . PRO A 1 80 ? -27.467 6.296 64.820 1.00 77.44 80 PRO A C 1
ATOM 556 O O . PRO A 1 80 ? -28.683 6.208 64.642 1.00 77.44 80 PRO A O 1
ATOM 559 N N . GLN A 1 81 ? -26.837 5.600 65.768 1.00 68.75 81 GLN A N 1
ATOM 560 C CA . GLN A 1 81 ? -27.533 4.726 66.713 1.00 68.75 81 GLN A CA 1
ATOM 561 C C . GLN A 1 81 ? -28.071 5.547 67.897 1.00 68.75 81 GLN A C 1
ATOM 563 O O . GLN A 1 81 ? -27.313 6.238 68.573 1.00 68.75 81 GLN A O 1
ATOM 568 N N . GLN A 1 82 ? -29.381 5.475 68.150 1.00 67.81 82 GLN A N 1
ATOM 569 C CA . GLN A 1 82 ? -30.037 6.095 69.312 1.00 67.81 82 GLN A CA 1
ATOM 570 C C . GLN A 1 82 ? -30.158 5.099 70.487 1.00 67.81 82 GLN A C 1
ATOM 572 O O . GLN A 1 82 ? -30.425 3.924 70.221 1.00 67.81 82 GLN A O 1
ATOM 577 N N . PRO A 1 83 ? -30.036 5.520 71.769 1.00 63.69 83 PRO A N 1
ATOM 578 C CA . PRO A 1 83 ? -30.171 4.614 72.916 1.00 63.69 83 PRO A CA 1
ATOM 579 C C . PRO A 1 83 ? -31.571 4.578 73.585 1.00 63.69 83 PRO A C 1
ATOM 581 O O . PRO A 1 83 ? -32.185 5.618 73.805 1.00 63.69 83 PRO A O 1
ATOM 584 N N . LEU A 1 84 ? -31.922 3.362 74.046 1.00 50.94 84 LEU A N 1
ATOM 585 C CA . LEU A 1 84 ? -32.775 2.915 75.182 1.00 50.94 84 LEU A CA 1
ATOM 586 C C . LEU A 1 84 ? -34.325 2.687 75.064 1.00 50.94 84 LEU A C 1
ATOM 588 O O . LEU A 1 84 ? -34.996 3.372 74.298 1.00 50.94 84 LEU A O 1
ATOM 592 N N . PRO A 1 85 ? -34.905 1.714 75.835 1.00 57.94 85 PRO A N 1
ATOM 593 C CA . PRO A 1 85 ? -36.303 1.190 75.749 1.00 57.94 85 PRO A CA 1
ATOM 594 C C . PRO A 1 85 ? -37.268 1.739 76.848 1.00 57.94 85 PRO A C 1
ATOM 596 O O . PRO A 1 85 ? -36.783 2.206 77.870 1.00 57.94 85 PRO A O 1
ATOM 599 N N . GLY A 1 86 ? -38.619 1.677 76.820 1.00 54.81 86 GLY A N 1
ATOM 600 C CA . GLY A 1 86 ? -39.645 1.241 75.847 1.00 54.81 86 GLY A CA 1
ATOM 601 C C . GLY A 1 86 ? -41.093 1.556 76.342 1.00 54.81 86 GLY A C 1
ATOM 602 O O . GLY A 1 86 ? -41.332 1.640 77.543 1.00 54.81 86 GLY A O 1
ATOM 603 N N . ASN A 1 87 ? -42.051 1.739 75.420 1.00 52.16 87 ASN A N 1
ATOM 604 C CA . ASN A 1 87 ? -43.508 1.946 75.620 1.00 52.16 87 ASN A CA 1
ATOM 605 C C . ASN A 1 87 ? -44.277 1.159 74.517 1.00 52.16 87 ASN A C 1
ATOM 607 O O . ASN A 1 87 ? -43.601 0.643 73.621 1.00 52.16 87 ASN A O 1
ATOM 611 N N . PRO A 1 88 ? -45.626 1.016 74.553 1.00 60.56 88 PRO A N 1
ATOM 612 C CA . PRO A 1 88 ? -46.395 0.138 73.654 1.00 60.56 88 PRO A CA 1
ATOM 613 C C . PRO A 1 88 ? -45.999 0.242 72.176 1.00 60.56 88 PRO A C 1
ATOM 615 O O . PRO A 1 88 ? -45.756 1.337 71.671 1.00 60.56 88 PRO A O 1
ATOM 618 N N . GLY A 1 89 ? -45.927 -0.910 71.496 1.00 63.56 89 GLY A N 1
ATOM 619 C CA . GLY A 1 89 ? -45.344 -1.024 70.160 1.00 63.56 89 GLY A CA 1
ATOM 620 C C . GLY A 1 89 ? -46.038 -0.114 69.138 1.00 63.56 89 GLY A C 1
ATOM 621 O O . GLY A 1 89 ? -47.215 -0.340 68.854 1.00 63.56 89 GLY A O 1
ATOM 622 N N . PRO A 1 90 ? -45.350 0.896 68.572 1.00 67.38 90 PRO A N 1
ATOM 623 C CA . PRO A 1 90 ? -45.919 1.704 67.502 1.00 67.38 90 PRO A CA 1
ATOM 624 C C . PRO A 1 90 ? -46.212 0.819 66.278 1.00 67.38 90 PRO A C 1
ATOM 626 O O . PRO A 1 90 ? -45.579 -0.234 66.131 1.00 67.38 90 PRO A O 1
ATOM 629 N N . PRO A 1 91 ? -47.136 1.231 65.385 1.00 75.94 91 PRO A N 1
ATOM 630 C CA . PRO A 1 91 ? -47.337 0.568 64.101 1.00 75.94 91 PRO A CA 1
ATOM 631 C C . PRO A 1 91 ? -45.995 0.247 63.444 1.00 75.94 91 PRO A C 1
ATOM 633 O O . PRO A 1 91 ? -45.062 1.056 63.509 1.00 75.94 91 PRO A O 1
ATOM 636 N N . GLY A 1 92 ? -45.895 -0.946 62.847 1.00 75.38 92 GLY A N 1
ATOM 637 C CA . GLY A 1 92 ? -44.677 -1.388 62.177 1.00 75.38 92 GLY A CA 1
ATOM 638 C C . GLY A 1 92 ? -44.161 -0.280 61.265 1.00 75.38 92 GLY A C 1
ATOM 639 O O . GLY A 1 92 ? -44.935 0.321 60.518 1.00 75.38 92 GLY A O 1
ATOM 640 N N . ARG A 1 93 ? -42.868 0.041 61.383 1.00 81.06 93 ARG A N 1
ATOM 641 C CA . ARG A 1 93 ? -42.261 1.096 60.567 1.00 81.06 93 ARG A CA 1
ATOM 642 C C . ARG A 1 93 ? -42.547 0.792 59.094 1.00 81.06 93 ARG A C 1
ATOM 644 O O . ARG A 1 93 ? -42.513 -0.388 58.729 1.00 81.06 93 ARG A O 1
ATOM 651 N N . PRO A 1 94 ? -42.805 1.816 58.256 1.00 83.25 94 PRO A N 1
ATOM 652 C CA . PRO A 1 94 ? -42.815 1.626 56.815 1.00 83.25 94 PRO A CA 1
ATOM 653 C C . PRO A 1 94 ? -41.611 0.776 56.414 1.00 83.25 94 PRO A C 1
ATOM 655 O O . PRO A 1 94 ? -40.512 0.975 56.946 1.00 83.25 94 PRO A O 1
ATOM 658 N N . GLY A 1 95 ? -41.838 -0.203 55.536 1.00 84.44 95 GLY A N 1
ATOM 659 C CA . GLY A 1 95 ? -40.758 -1.045 55.037 1.00 84.44 95 GLY A CA 1
ATOM 660 C C . GLY A 1 95 ? -39.618 -0.179 54.486 1.00 84.44 95 GLY A C 1
ATOM 661 O O . GLY A 1 95 ? -39.862 0.960 54.070 1.00 84.44 95 GLY A O 1
ATOM 662 N N . PRO A 1 96 ? -38.371 -0.677 54.499 1.00 91.00 96 PRO A N 1
ATOM 663 C CA . PRO A 1 96 ? -37.269 0.062 53.905 1.00 91.00 96 PRO A CA 1
ATOM 664 C C . PRO A 1 96 ? -37.612 0.414 52.455 1.00 91.00 96 PRO A C 1
ATOM 666 O O . PRO A 1 96 ? -38.286 -0.354 51.763 1.00 91.00 96 PRO A O 1
ATOM 669 N N . ALA A 1 97 ? -37.146 1.578 51.997 1.00 90.81 97 ALA A N 1
ATOM 670 C CA . ALA A 1 97 ? -37.207 1.904 50.581 1.00 90.81 97 ALA A CA 1
ATOM 671 C C . ALA A 1 97 ? -36.593 0.747 49.777 1.00 90.81 97 ALA A C 1
ATOM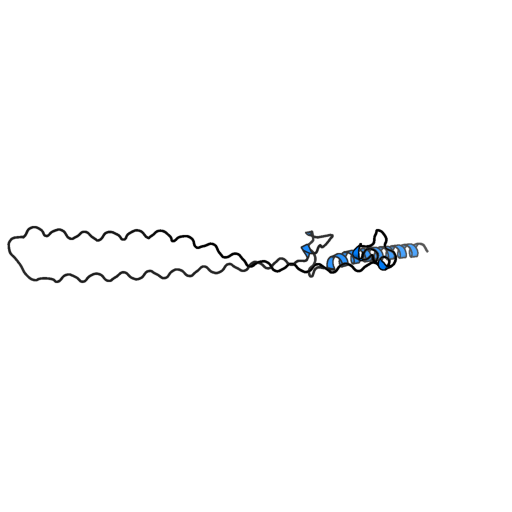 673 O O . ALA A 1 97 ? -35.584 0.166 50.190 1.00 90.81 97 ALA A O 1
ATOM 674 N N . GLY A 1 98 ? -37.220 0.398 48.652 1.00 90.06 98 GLY A N 1
ATOM 675 C CA . GLY A 1 98 ? -36.669 -0.612 47.754 1.00 90.06 98 GLY A CA 1
ATOM 676 C C . GLY A 1 98 ? -35.248 -0.237 47.316 1.00 90.06 98 GLY A C 1
ATOM 677 O O . GLY A 1 98 ? -34.891 0.947 47.336 1.00 90.06 98 GLY A O 1
ATOM 678 N N . PRO A 1 99 ? -34.418 -1.218 46.926 1.00 94.88 99 PRO A N 1
ATOM 679 C CA . PRO A 1 99 ? -33.098 -0.913 46.394 1.00 94.88 99 PRO A CA 1
ATOM 680 C C . PRO A 1 99 ? -33.223 0.017 45.172 1.00 94.88 99 PRO A C 1
ATOM 682 O O . PRO A 1 99 ? -34.220 -0.066 44.446 1.00 94.88 99 PRO A O 1
ATOM 685 N N . PRO A 1 100 ? -32.227 0.886 44.914 1.00 94.19 100 PRO A N 1
ATOM 686 C CA . PRO A 1 100 ? -32.153 1.619 43.658 1.00 94.19 100 PRO A CA 1
ATOM 687 C C . PRO A 1 100 ? -32.296 0.668 42.465 1.00 94.19 100 PRO A C 1
ATOM 689 O O . PRO A 1 100 ? -31.800 -0.461 42.501 1.00 94.19 100 PRO A O 1
ATOM 692 N N . GLY A 1 101 ? -32.969 1.122 41.407 1.00 93.62 101 GLY A N 1
ATOM 693 C CA . GLY A 1 101 ? -33.059 0.354 40.168 1.00 93.62 101 GLY A CA 1
ATOM 694 C C . GLY A 1 101 ? -31.671 0.075 39.571 1.00 93.62 101 GLY A C 1
ATOM 695 O O . GLY A 1 101 ? -30.711 0.789 39.880 1.00 93.62 101 GLY A O 1
ATOM 696 N N . PRO A 1 102 ? -31.539 -0.950 38.712 1.00 96.62 102 PRO A N 1
ATOM 697 C CA . PRO A 1 102 ? -30.284 -1.193 38.013 1.00 96.62 102 PRO A CA 1
ATOM 698 C C . PRO A 1 102 ? -29.903 0.026 37.150 1.00 96.62 102 PRO A C 1
ATOM 700 O O . PRO A 1 102 ? -30.792 0.754 36.693 1.00 96.62 102 PRO A O 1
ATOM 703 N N . PRO A 1 103 ? -28.602 0.251 36.888 1.00 95.88 103 PRO A N 1
ATOM 704 C CA . PRO A 1 103 ? -28.168 1.231 35.900 1.00 95.88 103 PRO A CA 1
ATOM 705 C C . PRO A 1 103 ? -28.864 1.009 34.553 1.00 95.88 103 PRO A C 1
ATOM 707 O O . PRO A 1 103 ? -29.139 -0.129 34.165 1.00 95.88 103 PRO A O 1
ATOM 710 N N . GLY A 1 104 ? -29.133 2.097 33.829 1.00 95.50 104 GLY A N 1
ATOM 711 C CA . GLY A 1 104 ? -29.666 2.006 32.471 1.00 95.50 104 GLY A CA 1
ATOM 712 C C . GLY A 1 104 ? -28.707 1.267 31.524 1.00 95.50 104 GLY A C 1
ATOM 713 O O . GLY A 1 104 ? -27.511 1.161 31.813 1.00 95.50 104 GLY A O 1
ATOM 714 N N . PRO A 1 105 ? -29.204 0.759 30.384 1.00 97.31 105 PRO A N 1
ATOM 715 C CA . PRO A 1 105 ? -28.338 0.159 29.378 1.00 97.31 105 PRO A CA 1
ATOM 716 C C . PRO A 1 105 ? -27.333 1.195 28.837 1.00 97.31 105 PRO A C 1
ATOM 718 O O . PRO A 1 105 ? -27.625 2.396 28.844 1.00 97.31 105 PRO A O 1
ATOM 721 N N . PRO A 1 106 ? -26.164 0.756 28.335 1.00 96.31 106 PRO A N 1
ATOM 722 C CA . PRO A 1 106 ? -25.256 1.630 27.601 1.00 96.31 106 PRO A CA 1
ATOM 723 C C . PRO A 1 106 ? -25.970 2.352 26.453 1.00 96.31 106 PRO A C 1
ATOM 725 O O . PRO A 1 106 ? -26.885 1.806 25.834 1.00 96.31 106 PRO A O 1
ATOM 728 N N . GLY A 1 107 ? -25.531 3.575 26.152 1.00 96.06 107 GLY A N 1
ATOM 729 C CA . GLY A 1 107 ? -26.029 4.311 24.991 1.00 96.06 107 GLY A CA 1
ATOM 730 C C . GLY A 1 107 ? -25.711 3.596 23.668 1.00 96.06 107 GLY A C 1
ATOM 731 O O . GLY A 1 107 ? -24.821 2.741 23.623 1.00 96.06 107 GLY A O 1
ATOM 732 N N . PRO A 1 108 ? -26.415 3.939 22.575 1.00 97.50 108 PRO A N 1
ATOM 733 C CA . PRO A 1 108 ? -26.098 3.402 21.258 1.00 97.50 108 PRO A CA 1
ATOM 734 C C . PRO A 1 108 ? -24.683 3.826 20.815 1.00 97.50 108 PRO A C 1
ATOM 736 O O . PRO A 1 108 ? -24.182 4.862 21.266 1.00 97.50 108 PRO A O 1
ATOM 739 N N . PRO A 1 109 ? -24.037 3.068 19.908 1.00 96.69 109 PRO A N 1
ATOM 740 C CA . PRO A 1 109 ? -22.797 3.497 19.271 1.00 96.69 109 PRO A CA 1
ATOM 741 C C . PRO A 1 109 ? -22.937 4.881 18.626 1.00 96.69 109 PRO A C 1
ATOM 743 O O . PRO A 1 109 ? -24.003 5.242 18.124 1.00 96.69 109 PRO A O 1
ATOM 746 N N . GLY A 1 110 ? -21.844 5.646 18.611 1.00 96.06 110 GLY A N 1
ATOM 747 C CA . GLY A 1 110 ? -21.798 6.920 17.897 1.00 96.06 110 GLY A CA 1
ATOM 748 C C . GLY A 1 110 ? -21.981 6.750 16.380 1.00 96.06 110 GLY A C 1
ATOM 749 O O . GLY A 1 110 ? -21.807 5.647 15.853 1.00 96.06 110 GLY A O 1
ATOM 750 N N . PRO A 1 111 ? -22.318 7.831 15.655 1.00 97.44 111 PRO A N 1
ATOM 751 C CA . PRO A 1 111 ? -22.409 7.793 14.200 1.00 97.44 111 PRO A CA 1
ATOM 752 C C . PRO A 1 111 ? -21.051 7.464 13.563 1.00 97.44 111 PRO A C 1
ATOM 754 O O . PRO A 1 111 ? -19.994 7.722 14.143 1.00 97.44 111 PRO A O 1
ATOM 757 N N . ALA A 1 112 ? -21.080 6.921 12.343 1.00 96.50 112 ALA A N 1
ATOM 758 C CA . ALA A 1 112 ? -19.870 6.731 11.551 1.00 96.50 112 ALA A CA 1
ATOM 759 C C . ALA A 1 112 ? -19.154 8.073 11.312 1.00 96.50 112 ALA A C 1
ATOM 761 O O . ALA A 1 112 ? -19.796 9.115 11.156 1.00 96.50 112 ALA A O 1
ATOM 762 N N . GLY A 1 113 ? -17.820 8.041 11.266 1.00 95.81 113 GLY A N 1
ATOM 763 C CA . GLY A 1 113 ? -17.024 9.216 10.914 1.00 95.81 113 GLY A CA 1
ATOM 764 C C . GLY A 1 113 ? -17.273 9.679 9.470 1.00 95.81 113 GLY A C 1
ATOM 765 O O . GLY A 1 113 ? -17.775 8.905 8.649 1.00 95.81 113 GLY A O 1
ATOM 766 N N . PRO A 1 114 ? -16.920 10.931 9.130 1.00 97.12 114 PRO A N 1
ATOM 767 C CA . PRO A 1 114 ? -17.016 11.415 7.757 1.00 97.12 114 PRO A CA 1
ATOM 768 C C . PRO A 1 114 ? -16.086 10.618 6.819 1.00 97.12 114 PRO A C 1
ATOM 770 O O . PRO A 1 114 ? -15.059 10.102 7.273 1.00 97.12 114 PRO A O 1
ATOM 773 N N . PRO A 1 115 ? -16.400 10.533 5.511 1.00 96.00 115 PRO A N 1
ATOM 774 C CA . PRO A 1 115 ? -15.481 9.979 4.522 1.00 96.00 115 PRO A CA 1
ATOM 775 C C . PRO A 1 115 ? -14.104 10.654 4.579 1.00 96.00 115 PRO A C 1
ATOM 777 O O . PRO A 1 115 ? -13.994 11.846 4.873 1.00 96.00 115 PRO A O 1
ATOM 780 N N . GLY A 1 116 ? -13.053 9.894 4.267 1.00 94.88 116 GLY A N 1
ATOM 781 C CA . GLY A 1 116 ? -11.708 10.448 4.123 1.00 94.88 116 GLY A CA 1
ATOM 782 C C . GLY A 1 116 ? -11.641 11.508 3.017 1.00 94.88 116 GLY A C 1
ATOM 783 O O . GLY A 1 116 ? -12.453 11.513 2.091 1.00 94.88 116 GLY A O 1
ATOM 784 N N . GLN A 1 117 ? -10.660 12.407 3.104 1.00 96.19 117 GLN A N 1
ATOM 785 C CA . GLN A 1 117 ? -10.420 13.392 2.048 1.00 96.19 117 GLN A CA 1
ATOM 786 C C . GLN A 1 117 ? -10.009 12.697 0.744 1.00 96.19 117 GLN A C 1
ATOM 788 O O . GLN A 1 117 ? -9.379 11.637 0.765 1.00 96.19 117 GLN A O 1
ATOM 793 N N . ALA A 1 118 ? -10.353 13.306 -0.392 1.00 95.44 118 ALA A N 1
ATOM 794 C CA . ALA A 1 118 ? -9.858 12.852 -1.684 1.00 95.44 118 ALA A CA 1
ATOM 795 C C . ALA A 1 118 ? -8.321 12.845 -1.685 1.00 95.44 118 ALA A C 1
ATOM 797 O O . ALA A 1 118 ? -7.685 13.731 -1.110 1.00 95.44 118 ALA A O 1
ATOM 798 N N . GLY A 1 119 ? -7.728 11.840 -2.331 1.00 93.12 119 GLY A N 1
ATOM 799 C CA . GLY A 1 119 ? -6.279 11.783 -2.498 1.00 93.12 119 GLY A CA 1
ATOM 800 C C . GLY A 1 119 ? -5.750 12.973 -3.311 1.00 93.12 119 GLY A C 1
ATOM 801 O O . GLY A 1 119 ? -6.511 13.601 -4.054 1.00 93.12 119 GLY A O 1
ATOM 802 N N . PRO A 1 120 ? -4.447 13.289 -3.204 1.00 95.81 120 PRO A N 1
ATOM 803 C CA . PRO A 1 120 ? -3.837 14.298 -4.057 1.00 95.81 120 PRO A CA 1
ATOM 804 C C . PRO A 1 120 ? -3.971 13.899 -5.532 1.00 95.81 120 PRO A C 1
ATOM 806 O O . PRO A 1 120 ? -3.946 12.714 -5.876 1.00 95.81 120 PRO A O 1
ATOM 809 N N . GLY A 1 121 ? -4.099 14.895 -6.411 1.00 95.94 121 GLY A N 1
ATOM 810 C CA . GLY A 1 121 ? -4.047 14.666 -7.853 1.00 95.94 121 GLY A CA 1
ATOM 811 C C . GLY A 1 121 ? -2.735 13.988 -8.261 1.00 95.94 121 GLY A C 1
ATOM 812 O O . GLY A 1 121 ? -1.697 14.185 -7.627 1.00 95.94 121 GLY A O 1
ATOM 813 N N . GLY A 1 122 ? -2.782 13.183 -9.324 1.00 93.88 122 GLY A N 1
ATOM 814 C CA . GLY A 1 122 ? -1.578 12.576 -9.890 1.00 93.88 122 GLY A CA 1
ATOM 815 C C . GLY A 1 122 ? -0.591 13.631 -10.417 1.00 93.88 122 GLY A C 1
ATOM 816 O O . GLY A 1 122 ? -0.995 14.759 -10.713 1.00 93.88 122 GLY A O 1
ATOM 817 N N . PRO A 1 123 ? 0.701 13.287 -10.556 1.00 94.06 123 PRO A N 1
ATOM 818 C CA . PRO A 1 123 ? 1.674 14.191 -11.156 1.00 94.06 123 PRO A CA 1
ATOM 819 C C . PRO A 1 123 ? 1.303 14.499 -12.620 1.00 94.06 123 PRO A C 1
ATOM 821 O O . PRO A 1 123 ? 0.680 13.661 -13.282 1.00 94.06 123 PRO A O 1
ATOM 824 N N . PRO A 1 124 ? 1.701 15.668 -13.158 1.00 93.69 124 PRO A N 1
ATOM 825 C CA . PRO A 1 124 ? 1.570 15.956 -14.581 1.00 93.69 124 PRO A CA 1
ATOM 826 C C . PRO A 1 124 ? 2.195 14.855 -15.447 1.00 93.69 124 PRO A C 1
ATOM 828 O O . PRO A 1 124 ? 3.208 14.255 -15.080 1.00 93.69 124 PRO A O 1
ATOM 831 N N . GLY A 1 125 ? 1.603 14.615 -16.619 1.00 91.94 125 GLY A N 1
ATOM 832 C CA . GLY A 1 125 ? 2.175 13.703 -17.608 1.00 91.94 125 GLY A CA 1
ATOM 833 C C . GLY A 1 125 ? 3.568 14.155 -18.054 1.00 91.94 125 GLY A C 1
ATOM 834 O O . GLY A 1 125 ? 3.880 15.347 -18.055 1.00 91.94 125 GLY A O 1
ATOM 835 N N . GLN A 1 126 ? 4.410 13.200 -18.447 1.00 92.94 126 GLN A N 1
ATOM 836 C CA . GLN A 1 126 ? 5.716 13.520 -19.021 1.00 92.94 126 GLN A CA 1
ATOM 837 C C . GLN A 1 126 ? 5.544 14.283 -20.349 1.00 92.94 126 GLN A C 1
ATOM 839 O O . GLN A 1 126 ? 4.596 14.003 -21.090 1.00 92.94 126 GLN A O 1
ATOM 844 N N . PRO A 1 127 ? 6.447 15.227 -20.680 1.00 92.38 127 PRO A N 1
ATOM 845 C CA . PRO A 1 127 ? 6.457 15.873 -21.988 1.00 92.38 127 PRO A CA 1
ATOM 846 C C . PRO A 1 127 ? 6.510 14.850 -23.127 1.00 92.38 127 PRO A C 1
ATOM 848 O O . PRO A 1 127 ? 7.144 13.801 -23.002 1.00 92.38 127 PRO A O 1
ATOM 851 N N . ALA A 1 128 ? 5.875 15.171 -24.257 1.00 88.75 128 ALA A N 1
ATOM 852 C CA . ALA A 1 128 ? 5.984 14.342 -25.450 1.00 88.75 128 ALA A CA 1
ATOM 853 C C . ALA A 1 128 ? 7.458 14.249 -25.903 1.00 88.75 128 ALA A C 1
ATOM 855 O O . ALA A 1 128 ? 8.175 15.255 -25.836 1.00 88.75 128 ALA A O 1
ATOM 856 N N . PRO A 1 129 ? 7.919 13.080 -26.385 1.00 88.69 129 PRO A N 1
ATOM 857 C CA . PRO A 1 129 ? 9.235 12.956 -26.999 1.00 88.69 129 PRO A CA 1
ATOM 858 C C . PRO A 1 129 ? 9.414 13.972 -28.131 1.00 88.69 129 PRO A C 1
ATOM 860 O O . PRO A 1 129 ? 8.462 14.292 -28.847 1.00 88.69 129 PRO A O 1
ATOM 863 N N . ALA A 1 130 ? 10.643 14.457 -28.319 1.00 87.56 130 ALA A N 1
ATOM 864 C CA . ALA A 1 130 ? 10.960 15.313 -29.456 1.00 87.56 130 ALA A CA 1
ATOM 865 C C . ALA A 1 130 ? 10.625 14.592 -30.781 1.00 87.56 130 ALA A C 1
ATOM 867 O O . ALA A 1 130 ? 10.806 13.372 -30.875 1.00 87.56 130 ALA A O 1
ATOM 868 N N . PRO A 1 131 ? 10.150 15.317 -31.812 1.00 85.44 131 PRO A N 1
ATOM 869 C CA . PRO A 1 131 ? 9.900 14.723 -33.118 1.00 85.44 131 PRO A CA 1
ATOM 870 C C . PRO A 1 131 ? 11.183 14.093 -33.670 1.00 85.44 131 PRO A C 1
ATOM 872 O O . PRO A 1 131 ? 12.281 14.622 -33.489 1.00 85.44 131 PRO A O 1
ATOM 875 N N . ALA A 1 132 ? 11.039 12.955 -34.351 1.00 89.19 132 ALA A N 1
ATOM 876 C CA . ALA A 1 132 ? 12.170 12.259 -34.948 1.00 89.19 132 ALA A CA 1
ATOM 877 C C . ALA A 1 132 ? 12.913 13.173 -35.944 1.00 89.19 132 ALA A C 1
ATOM 879 O O . ALA A 1 132 ? 12.258 13.948 -36.659 1.00 89.19 132 ALA A O 1
ATOM 880 N N . PRO A 1 133 ? 14.256 13.080 -36.024 1.00 91.00 133 PRO A N 1
ATOM 881 C CA . PRO A 1 133 ? 15.039 13.879 -36.956 1.00 91.00 133 PRO A CA 1
ATOM 882 C C . PRO A 1 133 ? 14.601 13.617 -38.399 1.00 91.00 133 PRO A C 1
ATOM 884 O O . PRO A 1 133 ? 14.247 12.498 -38.773 1.00 91.00 133 PRO A O 1
ATOM 887 N N . CYS A 1 134 ? 14.625 14.666 -39.218 1.00 91.12 134 CYS A N 1
ATOM 888 C CA . CYS A 1 134 ? 14.217 14.568 -40.611 1.00 91.12 134 CYS A CA 1
ATOM 889 C C . CYS A 1 134 ? 15.202 13.712 -41.423 1.00 91.12 134 CYS A C 1
ATOM 891 O O . CYS A 1 134 ? 16.414 13.903 -41.299 1.00 91.12 134 CYS A O 1
ATOM 893 N N . PRO A 1 135 ? 14.713 12.824 -42.307 1.00 91.88 135 PRO A N 1
ATOM 894 C CA . PRO A 1 135 ? 15.566 12.167 -43.289 1.00 91.88 135 PRO A CA 1
ATOM 895 C C . PRO A 1 135 ? 16.274 13.212 -44.170 1.00 91.88 135 PRO A C 1
ATOM 897 O O . PRO A 1 135 ? 15.644 14.206 -44.543 1.00 91.88 135 PRO A O 1
ATOM 900 N N . PRO A 1 136 ? 17.540 12.992 -44.569 1.00 90.44 136 PRO A N 1
ATOM 901 C CA . PRO A 1 136 ? 18.339 13.988 -45.295 1.00 90.44 136 PRO A CA 1
ATOM 902 C C . PRO A 1 136 ? 17.783 14.341 -46.683 1.00 90.44 136 PRO A C 1
ATOM 904 O O . PRO A 1 136 ? 18.062 15.418 -47.200 1.00 90.44 136 PRO A O 1
ATOM 907 N N . ILE A 1 137 ? 16.966 13.462 -47.270 1.00 91.38 137 ILE A N 1
ATOM 908 C CA . ILE A 1 137 ? 16.262 13.699 -48.537 1.00 91.38 137 ILE A CA 1
ATOM 909 C C . ILE A 1 137 ? 15.107 14.702 -48.394 1.00 91.38 137 ILE A C 1
ATOM 911 O O . ILE A 1 137 ? 14.845 15.476 -49.305 1.00 91.38 137 ILE A O 1
ATOM 915 N N . CYS A 1 138 ? 14.432 14.738 -47.246 1.00 92.19 138 CYS A N 1
ATOM 916 C CA . CYS A 1 138 ? 13.206 15.513 -47.064 1.00 92.19 138 CYS A CA 1
ATOM 917 C C . CYS A 1 138 ? 13.336 17.045 -47.144 1.00 92.19 138 CYS A C 1
ATOM 919 O O . CYS A 1 138 ? 12.411 17.665 -47.673 1.00 92.19 138 CYS A O 1
ATOM 921 N N . PRO A 1 139 ? 14.426 17.689 -46.677 1.00 89.75 139 PRO A N 1
ATOM 922 C CA . PRO A 1 139 ? 14.567 19.138 -46.819 1.00 89.75 139 PRO A CA 1
ATOM 923 C C . PRO A 1 139 ? 14.802 19.597 -48.266 1.00 89.75 139 PRO A C 1
ATOM 925 O O . PRO A 1 139 ? 14.467 20.734 -48.588 1.00 89.75 139 PRO A O 1
ATOM 928 N N . THR A 1 140 ? 15.353 18.748 -49.142 1.00 89.81 140 THR A N 1
ATOM 929 C CA . THR A 1 140 ? 15.658 19.094 -50.546 1.00 89.81 140 THR A CA 1
ATOM 930 C C . THR A 1 140 ? 14.672 18.489 -51.546 1.00 89.81 140 THR A C 1
ATOM 932 O O . THR A 1 140 ? 14.443 19.070 -52.604 1.00 89.81 140 THR A O 1
ATOM 935 N N . GLN A 1 141 ? 14.062 17.348 -51.220 1.00 90.94 141 GLN A N 1
ATOM 936 C CA . GLN A 1 141 ? 13.108 16.620 -52.056 1.00 90.94 141 GLN A CA 1
ATOM 937 C C . GLN A 1 141 ? 11.932 16.140 -51.193 1.00 90.94 141 GLN A C 1
ATOM 939 O O . GLN A 1 141 ? 11.958 15.059 -50.603 1.00 90.94 141 GLN A O 1
ATOM 944 N N . CYS A 1 142 ? 10.874 16.951 -51.112 1.00 90.94 142 CYS A N 1
ATOM 945 C CA . CYS A 1 142 ? 9.659 16.576 -50.388 1.00 90.94 142 CYS A CA 1
ATOM 946 C C . CYS A 1 142 ? 8.876 15.518 -51.184 1.00 90.94 142 CYS A C 1
ATOM 948 O O . CYS A 1 142 ? 8.106 15.838 -52.090 1.00 90.94 142 CYS A O 1
ATOM 950 N N . VAL A 1 143 ? 9.101 14.251 -50.844 1.00 91.12 143 VAL A N 1
ATOM 951 C CA . VAL A 1 143 ? 8.386 13.086 -51.385 1.00 91.12 143 VAL A CA 1
ATOM 952 C C . VAL A 1 143 ? 7.304 12.612 -50.410 1.00 91.12 143 VAL A C 1
ATOM 954 O O . VAL A 1 143 ? 7.318 12.965 -49.234 1.00 91.12 143 VAL A O 1
ATOM 957 N N . ALA A 1 144 ? 6.373 11.773 -50.872 1.00 89.62 144 ALA A N 1
ATOM 958 C CA . ALA A 1 144 ? 5.238 11.298 -50.069 1.00 89.62 144 ALA A CA 1
ATOM 959 C C . ALA A 1 144 ? 5.625 10.524 -48.788 1.00 89.62 144 ALA A C 1
ATOM 961 O O . ALA A 1 144 ? 4.804 10.395 -47.885 1.00 89.62 144 ALA A O 1
ATOM 962 N N . SER A 1 145 ? 6.860 10.022 -48.691 1.00 90.69 145 SER A N 1
ATOM 963 C CA . SER A 1 145 ? 7.386 9.340 -47.501 1.00 90.69 145 SER A CA 1
ATOM 964 C C . SER A 1 145 ? 7.948 10.288 -46.436 1.00 90.69 145 SER A C 1
ATOM 966 O O . SER A 1 145 ? 8.254 9.847 -45.328 1.00 90.69 145 SER A O 1
ATOM 968 N N . CYS A 1 146 ? 8.100 11.577 -46.744 1.00 92.81 146 CYS A N 1
ATOM 969 C CA . CYS A 1 146 ? 8.616 12.553 -45.798 1.00 92.81 146 CYS A CA 1
ATOM 970 C C . CYS A 1 146 ? 7.544 12.959 -44.782 1.00 92.81 146 CYS A C 1
ATOM 972 O O . CYS A 1 146 ? 6.424 13.301 -45.175 1.00 92.81 146 CYS A O 1
ATOM 974 N N . PRO A 1 147 ? 7.874 13.003 -43.477 1.00 91.44 147 PRO A N 1
ATOM 975 C CA . PRO A 1 147 ? 6.984 13.593 -42.491 1.00 91.44 147 PRO A CA 1
ATOM 976 C C . PRO A 1 147 ? 6.666 15.043 -42.866 1.00 91.44 147 PRO A C 1
ATOM 978 O O . PRO A 1 147 ? 7.559 15.804 -43.239 1.00 91.44 147 PRO A O 1
ATOM 981 N N . ILE A 1 148 ? 5.399 15.446 -42.737 1.00 88.31 148 ILE A N 1
ATOM 982 C CA . ILE A 1 148 ? 4.933 16.774 -43.177 1.00 88.31 148 ILE A CA 1
ATOM 983 C C . ILE A 1 148 ? 5.714 17.910 -42.502 1.00 88.31 148 ILE A C 1
ATOM 985 O O . ILE A 1 148 ? 5.996 18.923 -43.139 1.00 88.31 148 ILE A O 1
ATOM 989 N N . TYR A 1 149 ? 6.130 17.721 -41.245 1.00 87.94 149 TYR A N 1
ATOM 990 C CA . TYR A 1 149 ? 6.924 18.700 -40.498 1.00 87.94 149 TYR A CA 1
ATOM 991 C C . TYR A 1 149 ? 8.349 18.904 -41.052 1.00 87.94 149 TYR A C 1
ATOM 993 O O . TYR A 1 149 ? 8.994 19.892 -40.710 1.00 87.94 149 TYR A O 1
ATOM 1001 N N . CYS A 1 150 ? 8.835 18.008 -41.918 1.00 91.25 150 CYS A N 1
ATOM 1002 C CA . CYS A 1 150 ? 10.149 18.090 -42.559 1.00 91.25 150 CYS A CA 1
ATOM 1003 C C . CYS A 1 150 ? 10.134 18.791 -43.925 1.00 91.25 150 CYS A C 1
ATOM 1005 O O . CYS A 1 150 ? 11.201 19.033 -44.485 1.00 91.25 150 CYS A O 1
ATOM 1007 N N . CYS A 1 151 ? 8.958 19.101 -44.481 1.00 91.38 151 CYS A N 1
ATOM 1008 C CA . CYS A 1 151 ? 8.843 19.685 -45.814 1.00 91.38 151 CYS A CA 1
ATOM 1009 C C . CYS A 1 151 ? 8.743 21.224 -45.750 1.00 91.38 151 CYS A C 1
ATOM 1011 O O . CYS A 1 151 ? 7.720 21.753 -45.307 1.00 91.38 151 CYS A O 1
ATOM 1013 N N . PRO A 1 152 ? 9.747 21.976 -46.244 1.00 81.38 152 PRO A N 1
ATOM 1014 C CA . PRO A 1 152 ? 9.779 23.441 -46.141 1.00 81.38 152 PRO A CA 1
ATOM 1015 C C . PRO A 1 152 ? 8.678 24.146 -46.955 1.00 81.38 152 PRO A C 1
ATOM 1017 O O . PRO A 1 152 ? 8.312 25.276 -46.646 1.00 81.38 152 PRO A O 1
ATOM 1020 N N . ALA A 1 153 ? 8.102 23.473 -47.956 1.00 68.94 153 ALA A N 1
ATOM 1021 C CA . ALA A 1 153 ? 7.105 24.038 -48.869 1.00 68.94 153 ALA A CA 1
ATOM 1022 C C . ALA A 1 153 ? 5.670 24.140 -48.299 1.00 68.94 153 ALA A C 1
ATOM 1024 O O . ALA A 1 153 ? 4.782 24.635 -48.990 1.00 68.94 153 ALA A O 1
ATOM 1025 N N . LYS A 1 154 ? 5.417 23.692 -47.058 1.00 58.50 154 LYS A N 1
ATOM 1026 C CA . LYS A 1 154 ? 4.095 23.770 -46.393 1.00 58.50 154 LYS A CA 1
ATOM 1027 C C . LYS A 1 154 ? 4.004 24.832 -45.287 1.00 58.50 154 LYS A C 1
ATOM 1029 O O . LYS A 1 154 ? 3.116 24.759 -44.446 1.00 58.50 154 LYS A O 1
ATOM 1034 N N . LYS A 1 155 ? 4.895 25.828 -45.285 1.00 57.66 155 LYS A N 1
ATOM 1035 C CA . LYS A 1 155 ? 4.712 27.066 -44.509 1.00 57.66 155 LYS A CA 1
ATOM 1036 C C . LYS A 1 155 ? 4.124 28.140 -45.427 1.00 57.66 155 LYS A C 1
ATOM 1038 O O . LYS A 1 155 ? 4.865 28.927 -46.009 1.00 57.66 155 LYS A O 1
ATOM 1043 N N . LYS A 1 156 ? 2.807 28.116 -45.608 1.00 51.59 156 LYS A N 1
ATOM 1044 C CA . LYS A 1 156 ? 2.032 29.261 -46.090 1.00 51.59 156 LYS A CA 1
ATOM 1045 C C . LYS A 1 156 ? 1.003 29.595 -45.030 1.00 51.59 156 LYS A C 1
ATOM 1047 O O . LYS A 1 156 ? 0.409 28.624 -44.513 1.00 51.59 156 LYS A O 1
#

Organism: NCBI:txid500532